Protein AF-A0A542DDY3-F1 (afdb_monomer)

pLDDT: mean 76.56, std 19.31, range [47.09, 97.12]

Organism: Amycolatopsis cih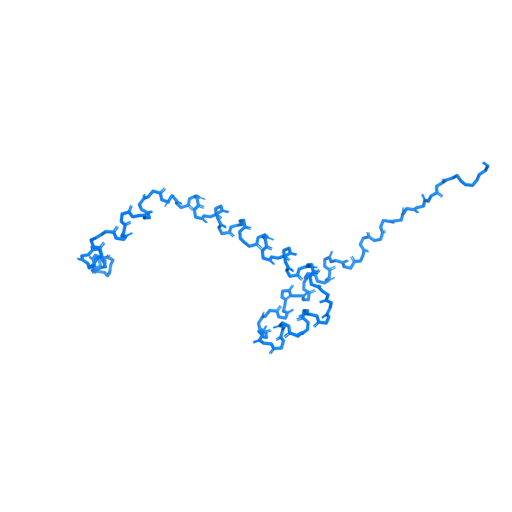anbeyliensis (NCBI:txid1128664)

Radius of gyration: 22.59 Å; Cα contacts (8 Å, |Δi|>4): 16; chains: 1; bounding box: 35×23×78 Å

Mean predicted aligned error: 14.05 Å

Foldseek 3Di:
DPPVPVPVVPDVPPVVVCPPCDPVNVVVVVVVVVVVVLVVLLPDDPVRNVVVCVVVVVCV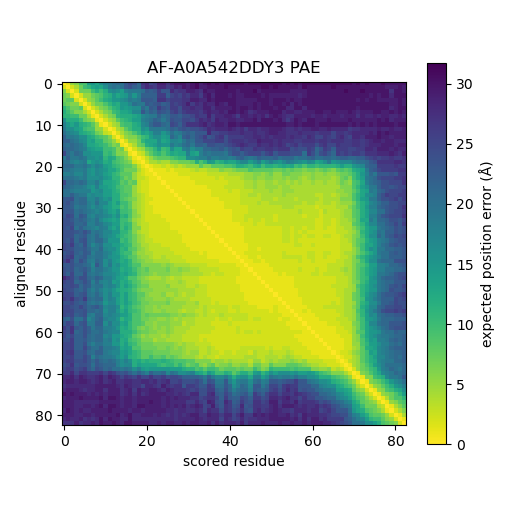VSSVVSVVVVPDPPVPPPPPDDD

Solvent-accessible surface area (backbone atoms only — not comparable to full-atom values): 5280 Å² total; per-residue (Å²): 144,75,78,77,70,67,59,69,76,78,41,89,63,66,60,68,74,50,71,78,62,46,73,66,55,50,52,51,52,51,51,53,50,52,53,50,49,53,50,53,60,64,70,45,52,73,66,56,48,52,54,50,27,71,80,37,64,84,44,43,64,58,53,54,52,48,50,63,72,62,52,73,83,69,72,81,76,73,77,80,84,90,127

Secondary structure (DSSP, 8-state):
--SSTTTTTT-TTTHHHHTT--HHHHHHHHHHHHHHHHHHHHHS-HHHHHHHHHH-GGGHHHHHHHHHHHS------------

Structure (mmCIF, N/CA/C/O backbone):
data_AF-A0A542DDY3-F1
#
_entry.id   AF-A0A542DDY3-F1
#
loop_
_atom_site.group_PDB
_atom_site.id
_atom_site.type_symbol
_atom_site.label_atom_id
_atom_site.label_alt_id
_atom_site.label_comp_id
_atom_site.label_asym_id
_atom_site.label_entity_id
_atom_site.label_seq_id
_atom_site.pdbx_PDB_ins_code
_atom_site.Cartn_x
_atom_site.Cartn_y
_atom_site.Cartn_z
_atom_site.occupancy
_atom_site.B_iso_or_equiv
_atom_site.auth_seq_id
_atom_site.auth_comp_id
_atom_site.auth_asym_id
_atom_site.auth_atom_id
_atom_site.pdbx_PDB_model_num
ATOM 1 N N . MET A 1 1 ? -0.879 -9.266 -33.591 1.00 51.34 1 MET A N 1
ATOM 2 C CA . MET A 1 1 ? 0.177 -8.255 -33.346 1.00 51.34 1 MET A CA 1
ATOM 3 C C . MET A 1 1 ? -0.110 -6.971 -34.143 1.00 51.34 1 MET A C 1
ATOM 5 O O . MET A 1 1 ? 0.466 -6.786 -35.199 1.00 51.34 1 MET A O 1
ATOM 9 N N . ALA A 1 2 ? -1.029 -6.098 -33.699 1.00 51.41 2 ALA A N 1
ATOM 10 C CA . ALA A 1 2 ? -1.323 -4.830 -34.411 1.00 51.41 2 ALA A CA 1
ATOM 11 C C . ALA A 1 2 ? -1.786 -3.657 -33.512 1.00 51.41 2 ALA A C 1
ATOM 13 O O . ALA A 1 2 ? -1.966 -2.540 -33.992 1.00 51.41 2 ALA A O 1
ATOM 14 N N . ARG A 1 3 ? -1.973 -3.872 -32.199 1.00 47.09 3 ARG A N 1
ATOM 15 C CA . ARG A 1 3 ? -2.509 -2.848 -31.276 1.00 47.09 3 ARG A CA 1
ATOM 16 C C . ARG A 1 3 ? -1.424 -2.011 -30.576 1.00 47.09 3 ARG A C 1
ATOM 18 O O . ARG A 1 3 ? -1.700 -0.898 -30.154 1.00 47.09 3 ARG A O 1
ATOM 25 N N . ARG A 1 4 ? -0.179 -2.504 -30.524 1.00 49.66 4 ARG A N 1
ATOM 26 C CA . ARG A 1 4 ? 0.969 -1.833 -29.876 1.00 49.66 4 ARG A CA 1
ATOM 27 C C . ARG A 1 4 ? 1.608 -0.737 -30.744 1.00 49.66 4 ARG A C 1
ATOM 29 O O . ARG A 1 4 ? 2.185 0.202 -30.217 1.00 49.66 4 ARG A O 1
ATOM 36 N N . ALA A 1 5 ? 1.445 -0.818 -32.067 1.00 54.66 5 ALA A N 1
ATOM 37 C CA . ALA A 1 5 ? 2.076 0.097 -33.022 1.00 54.66 5 ALA A CA 1
ATOM 38 C C . ALA A 1 5 ? 1.402 1.481 -33.120 1.00 54.66 5 ALA A C 1
ATOM 40 O O . ALA A 1 5 ? 2.018 2.432 -33.585 1.00 54.66 5 ALA A O 1
ATOM 41 N N . ARG A 1 6 ? 0.144 1.624 -32.677 1.00 53.12 6 ARG A N 1
ATOM 42 C CA . ARG A 1 6 ? -0.632 2.862 -32.891 1.00 53.12 6 ARG A CA 1
ATOM 43 C C . ARG A 1 6 ? -0.417 3.942 -31.828 1.00 53.12 6 ARG A C 1
ATOM 45 O O . ARG A 1 6 ? -0.785 5.087 -32.068 1.00 53.12 6 ARG A O 1
ATOM 52 N N . LEU A 1 7 ? 0.187 3.612 -30.683 1.00 53.72 7 LEU A N 1
ATOM 53 C CA . LEU A 1 7 ? 0.439 4.604 -29.630 1.00 53.72 7 LEU A CA 1
ATOM 54 C C . LEU A 1 7 ? 1.730 5.406 -29.866 1.00 53.72 7 LEU A C 1
ATOM 56 O O . LEU A 1 7 ? 1.764 6.603 -29.594 1.00 53.72 7 LEU A O 1
ATOM 60 N N . GLY A 1 8 ? 2.762 4.782 -30.446 1.00 50.69 8 GLY A N 1
ATOM 61 C CA . GLY A 1 8 ? 4.060 5.429 -30.688 1.00 50.69 8 GLY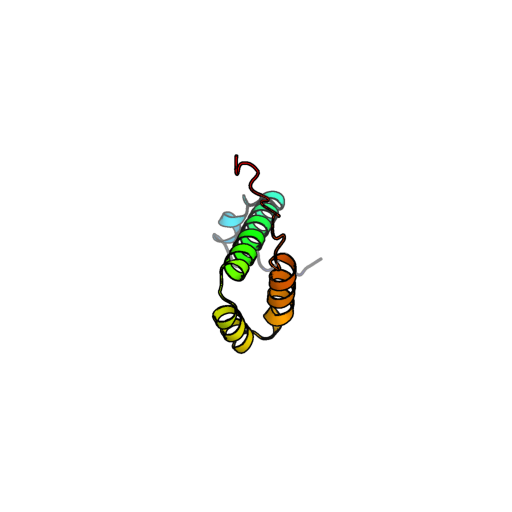 A CA 1
ATOM 62 C C . GLY A 1 8 ? 4.011 6.597 -31.680 1.00 50.69 8 GLY A C 1
ATOM 63 O O . GLY A 1 8 ? 4.851 7.489 -31.627 1.00 50.69 8 GLY A O 1
ATOM 64 N N . GLN A 1 9 ? 3.000 6.645 -32.552 1.00 55.00 9 GLN A N 1
ATOM 65 C CA . GLN A 1 9 ? 2.889 7.680 -33.584 1.00 55.00 9 GLN A CA 1
ATOM 66 C C . GLN A 1 9 ? 2.316 9.011 -33.062 1.00 55.00 9 GLN A C 1
ATOM 68 O O . GLN A 1 9 ? 2.571 10.053 -33.664 1.00 55.00 9 GLN A O 1
ATOM 73 N N . LYS A 1 10 ? 1.577 9.008 -31.940 1.00 56.19 10 LYS A N 1
ATOM 74 C CA . LYS A 1 10 ? 0.926 10.215 -31.389 1.00 56.19 10 LYS A CA 1
ATOM 75 C C . LYS A 1 10 ? 1.726 10.935 -30.297 1.00 56.19 10 LYS A C 1
ATOM 77 O O . LYS A 1 10 ? 1.368 12.050 -29.943 1.00 56.19 10 LYS A O 1
ATOM 82 N N . MET A 1 11 ? 2.803 10.340 -29.779 1.00 53.41 11 MET A N 1
ATOM 83 C CA . MET A 1 11 ? 3.559 10.865 -28.630 1.00 53.41 11 MET A CA 1
ATOM 84 C C . MET A 1 11 ? 5.037 11.108 -28.973 1.00 53.41 11 MET A C 1
ATOM 86 O O . MET A 1 11 ? 5.934 10.576 -28.317 1.00 53.41 11 MET A O 1
ATOM 90 N N . LYS A 1 12 ? 5.311 11.914 -30.010 1.00 51.47 12 LYS A N 1
ATOM 91 C CA . LYS A 1 12 ? 6.673 12.373 -30.344 1.00 51.47 12 LYS A CA 1
ATOM 92 C C . LYS A 1 12 ? 7.202 13.281 -29.222 1.00 51.47 12 LYS A C 1
ATOM 94 O O . LYS A 1 12 ? 6.995 14.485 -29.251 1.00 51.47 12 LYS A O 1
ATOM 99 N N . GLY A 1 13 ? 7.841 12.688 -28.213 1.00 57.25 13 GLY A N 1
ATOM 100 C CA . GLY A 1 13 ? 8.534 13.401 -27.131 1.00 57.25 13 GLY A CA 1
ATOM 101 C C . GLY A 1 13 ? 8.399 12.734 -25.764 1.00 57.25 13 GLY A C 1
ATOM 102 O O . GLY A 1 13 ? 9.400 12.537 -25.089 1.00 57.25 13 GLY A O 1
ATOM 103 N N . ILE A 1 14 ? 7.191 12.305 -25.386 1.00 51.28 14 ILE A N 1
ATOM 104 C CA . ILE A 1 14 ? 6.935 11.726 -24.053 1.00 51.28 14 ILE A CA 1
ATOM 105 C C . ILE A 1 14 ? 7.425 10.277 -23.952 1.00 51.28 14 ILE A C 1
ATOM 107 O O . ILE A 1 14 ? 7.963 9.888 -22.921 1.00 51.28 14 ILE A O 1
ATOM 111 N N . ALA A 1 15 ? 7.307 9.488 -25.026 1.00 52.00 15 ALA A N 1
ATOM 112 C CA . ALA A 1 15 ? 7.800 8.107 -25.026 1.00 52.00 15 ALA A CA 1
ATOM 113 C C . ALA A 1 15 ? 9.316 8.032 -24.738 1.00 52.00 15 ALA A C 1
ATOM 115 O O . ALA A 1 15 ? 9.751 7.198 -23.953 1.00 52.00 15 ALA A O 1
ATOM 116 N N . ARG A 1 16 ? 10.091 8.995 -25.263 1.00 52.41 16 ARG A N 1
ATOM 117 C CA . ARG A 1 16 ? 11.551 9.089 -25.078 1.00 52.41 16 ARG A CA 1
ATOM 118 C C . ARG A 1 16 ? 11.998 9.314 -23.633 1.00 52.41 16 ARG A C 1
ATOM 120 O O . ARG A 1 16 ? 13.132 8.988 -23.298 1.00 52.41 16 ARG A O 1
ATOM 127 N N . ILE A 1 17 ? 11.137 9.871 -22.780 1.00 57.09 17 ILE A N 1
ATOM 128 C CA . ILE A 1 17 ? 11.472 10.146 -21.375 1.00 57.09 17 ILE A CA 1
ATOM 129 C C . ILE A 1 17 ? 11.449 8.856 -20.545 1.00 57.09 17 ILE A C 1
ATOM 131 O O . ILE A 1 17 ? 12.106 8.796 -19.521 1.00 57.09 17 ILE A O 1
ATOM 135 N N . TYR A 1 18 ? 10.766 7.799 -20.987 1.00 54.94 18 TYR A N 1
ATOM 136 C CA . TYR A 1 18 ? 10.719 6.527 -20.257 1.00 54.94 18 TYR A CA 1
ATOM 137 C C . TYR A 1 18 ? 11.552 5.417 -20.903 1.00 54.94 18 TYR A C 1
ATOM 139 O O . TYR A 1 18 ? 11.682 4.347 -20.316 1.00 54.94 18 TYR A O 1
ATOM 147 N N . ASP A 1 19 ? 12.173 5.678 -22.058 1.00 62.34 19 ASP A N 1
ATOM 148 C CA . ASP A 1 19 ? 13.015 4.705 -22.772 1.00 62.34 19 ASP A CA 1
ATOM 149 C C . ASP A 1 19 ? 14.236 4.238 -21.952 1.00 62.34 19 ASP A C 1
ATOM 151 O O . ASP A 1 19 ? 14.808 3.190 -22.241 1.00 62.34 19 ASP A O 1
ATOM 155 N N . HIS A 1 20 ? 14.634 4.982 -20.915 1.00 74.62 20 HIS A N 1
ATOM 156 C CA . HIS A 1 20 ? 15.750 4.626 -20.032 1.00 74.62 20 HIS A CA 1
ATOM 157 C C . HIS A 1 20 ? 15.322 3.919 -18.739 1.00 74.62 20 HIS A C 1
ATOM 159 O O . HIS A 1 20 ? 16.177 3.459 -17.982 1.00 74.62 20 HIS A O 1
ATOM 165 N N . VAL A 1 21 ? 14.017 3.817 -18.462 1.00 81.44 21 VAL A N 1
ATOM 166 C CA . VAL A 1 21 ? 13.531 3.066 -17.303 1.00 81.44 21 VAL A CA 1
ATOM 167 C C . VAL A 1 21 ? 13.482 1.599 -17.686 1.00 81.44 21 VAL A C 1
ATOM 169 O O . VAL A 1 21 ? 12.592 1.136 -18.399 1.00 81.44 21 VAL A O 1
ATOM 172 N N . THR A 1 22 ? 14.463 0.847 -17.200 1.00 86.50 22 THR A N 1
ATOM 173 C CA . THR A 1 22 ? 14.461 -0.601 -17.384 1.00 86.50 22 THR A CA 1
ATOM 174 C C . THR A 1 22 ? 13.333 -1.239 -16.563 1.00 86.50 22 THR A C 1
ATOM 176 O O . THR A 1 22 ? 12.939 -0.700 -15.523 1.00 86.50 22 THR A O 1
ATOM 179 N N . PRO A 1 23 ? 12.835 -2.426 -16.956 1.00 87.00 23 PRO A N 1
ATOM 180 C CA . PRO A 1 23 ? 11.880 -3.173 -16.139 1.00 87.00 23 PRO A CA 1
ATOM 181 C C . PRO A 1 23 ? 12.371 -3.406 -14.704 1.00 87.00 23 PRO A C 1
ATOM 183 O O . PRO A 1 23 ? 11.577 -3.370 -13.771 1.00 87.00 23 PRO A O 1
ATOM 186 N N . ALA A 1 24 ? 13.682 -3.582 -14.512 1.00 87.81 24 ALA A N 1
ATOM 187 C CA . ALA A 1 24 ? 14.280 -3.735 -13.189 1.00 87.81 24 ALA A CA 1
ATOM 188 C C . ALA A 1 24 ? 14.146 -2.461 -12.338 1.00 87.81 24 ALA A C 1
ATOM 190 O O . ALA A 1 24 ? 13.757 -2.544 -11.176 1.00 87.81 24 ALA A O 1
ATOM 191 N N . MET A 1 25 ? 14.405 -1.286 -12.920 1.00 89.75 25 MET A N 1
ATOM 192 C CA . MET A 1 25 ? 14.225 -0.001 -12.232 1.00 89.75 25 MET A CA 1
ATOM 193 C C . MET A 1 25 ? 12.762 0.236 -11.864 1.00 89.75 25 MET A C 1
ATOM 195 O O . MET A 1 25 ? 12.472 0.673 -10.755 1.00 89.75 25 MET A O 1
ATOM 199 N N . LEU A 1 26 ? 11.834 -0.094 -12.767 1.00 90.31 26 LEU A N 1
ATOM 200 C CA . LEU A 1 26 ? 10.402 -0.003 -12.486 1.00 90.31 26 LEU A CA 1
ATOM 201 C C . LEU A 1 26 ? 10.021 -0.878 -11.283 1.00 90.31 26 LEU A C 1
ATOM 203 O O . LEU A 1 26 ? 9.366 -0.394 -10.363 1.00 90.31 26 LEU A O 1
ATOM 207 N N . SER A 1 27 ? 10.471 -2.135 -11.258 1.00 92.69 27 SER A N 1
ATOM 208 C CA . SER A 1 27 ? 10.217 -3.047 -10.138 1.00 92.69 27 SER A CA 1
ATOM 209 C C . SER A 1 27 ? 10.786 -2.517 -8.824 1.00 92.69 27 SER A C 1
ATOM 211 O O . SER A 1 27 ? 10.101 -2.564 -7.808 1.00 92.69 27 SER A O 1
ATOM 213 N N . GLN A 1 28 ? 12.003 -1.966 -8.837 1.00 94.12 28 GLN A N 1
ATOM 214 C CA . GLN A 1 28 ? 12.618 -1.371 -7.646 1.00 94.12 28 GLN A CA 1
ATOM 215 C C . GLN A 1 28 ? 11.821 -0.171 -7.127 1.00 94.12 28 GLN A C 1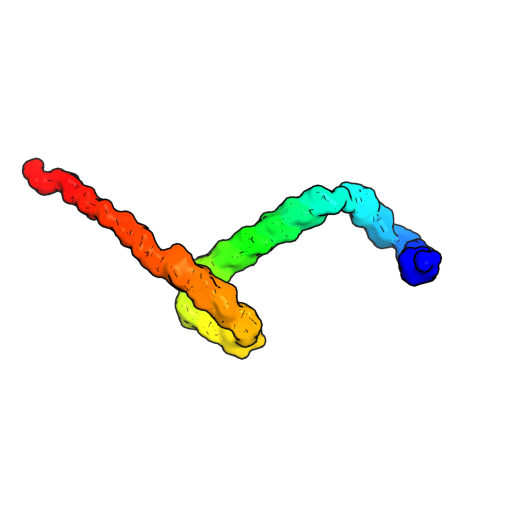
ATOM 217 O O . GLN A 1 28 ? 11.606 -0.046 -5.923 1.00 94.12 28 GLN A O 1
ATOM 222 N N . ILE A 1 29 ? 11.350 0.696 -8.026 1.00 93.50 29 ILE A N 1
ATOM 223 C CA . ILE A 1 29 ? 10.530 1.855 -7.657 1.00 93.50 29 ILE A CA 1
ATOM 224 C C . ILE A 1 29 ? 9.204 1.394 -7.051 1.00 93.50 29 ILE A C 1
ATOM 226 O O . ILE A 1 29 ? 8.816 1.899 -6.000 1.00 93.50 29 ILE A O 1
ATOM 230 N N . ILE A 1 30 ? 8.525 0.428 -7.676 1.00 95.69 30 ILE A N 1
ATOM 231 C CA . ILE A 1 30 ? 7.261 -0.114 -7.159 1.00 95.69 30 ILE A CA 1
ATOM 232 C C . ILE A 1 30 ? 7.476 -0.718 -5.771 1.00 95.69 30 ILE A C 1
ATOM 234 O O . ILE A 1 30 ? 6.771 -0.337 -4.843 1.00 95.69 30 ILE A O 1
ATOM 238 N N . GLN A 1 31 ? 8.499 -1.558 -5.596 1.00 97.06 31 GLN A N 1
ATOM 239 C CA . GLN A 1 31 ? 8.825 -2.152 -4.297 1.00 97.06 31 GLN A CA 1
ATOM 240 C C . GLN A 1 31 ? 9.097 -1.090 -3.229 1.00 97.06 31 GLN A C 1
ATOM 242 O O . GLN A 1 31 ? 8.557 -1.166 -2.128 1.00 97.06 31 GLN A O 1
ATOM 247 N N . ALA A 1 32 ? 9.899 -0.071 -3.543 1.00 95.88 32 ALA A N 1
ATOM 248 C CA . ALA A 1 32 ? 10.199 1.000 -2.598 1.00 95.88 32 ALA A CA 1
ATOM 249 C C . ALA A 1 32 ? 8.938 1.788 -2.205 1.00 95.88 32 ALA A C 1
ATOM 251 O O . ALA A 1 32 ? 8.758 2.143 -1.038 1.00 95.88 32 ALA A O 1
ATOM 252 N N . LEU A 1 33 ? 8.052 2.049 -3.168 1.00 97.12 33 LEU A N 1
ATOM 253 C CA . LEU A 1 33 ? 6.790 2.739 -2.920 1.00 97.12 33 LEU A CA 1
ATOM 254 C C . LEU A 1 33 ? 5.813 1.882 -2.114 1.00 97.12 33 LEU A C 1
ATOM 256 O O . LEU A 1 33 ? 5.182 2.418 -1.209 1.00 97.12 33 LEU A O 1
ATOM 260 N N . GLU A 1 34 ? 5.717 0.583 -2.390 1.00 95.94 34 GLU A N 1
ATOM 261 C CA . GLU A 1 34 ? 4.890 -0.361 -1.631 1.00 95.94 34 GLU A CA 1
ATOM 262 C C . GLU A 1 34 ? 5.356 -0.466 -0.179 1.00 95.94 34 GLU A C 1
ATOM 264 O O . GLU A 1 34 ? 4.548 -0.334 0.739 1.00 95.94 34 GLU A O 1
ATOM 269 N N . VAL A 1 35 ? 6.665 -0.613 0.047 1.00 95.06 35 VAL A N 1
ATOM 270 C CA . VAL A 1 35 ? 7.244 -0.635 1.398 1.00 95.06 35 VAL A CA 1
ATOM 271 C C . VAL A 1 35 ? 6.941 0.666 2.134 1.00 95.06 35 VAL A C 1
ATOM 273 O O . VAL A 1 35 ? 6.469 0.640 3.271 1.00 95.06 35 VAL A O 1
ATOM 276 N N . ARG A 1 36 ? 7.164 1.815 1.483 1.00 96.94 36 ARG A N 1
ATOM 277 C CA . ARG A 1 36 ? 6.881 3.120 2.088 1.00 96.94 36 ARG A CA 1
ATOM 278 C C . ARG A 1 36 ? 5.397 3.282 2.402 1.00 96.94 36 ARG A C 1
ATOM 280 O O . ARG A 1 36 ? 5.061 3.780 3.468 1.00 96.94 36 ARG A O 1
ATOM 287 N N . TRP A 1 37 ? 4.523 2.853 1.498 1.00 94.81 37 TRP A N 1
ATOM 288 C CA . TRP A 1 37 ? 3.077 2.897 1.684 1.00 94.81 37 TRP A CA 1
ATOM 289 C C . TRP A 1 37 ? 2.634 2.082 2.903 1.00 94.81 37 TRP A C 1
ATOM 291 O O . TRP A 1 37 ? 1.930 2.607 3.764 1.00 94.81 37 TRP A O 1
ATOM 301 N N . LEU A 1 38 ? 3.094 0.834 3.020 1.00 93.31 38 LEU A N 1
ATOM 302 C CA . LEU A 1 38 ? 2.776 -0.023 4.164 1.00 93.31 38 LEU A CA 1
ATOM 303 C C . LEU A 1 38 ? 3.300 0.565 5.477 1.00 93.31 38 LEU A C 1
ATOM 305 O O . LEU A 1 38 ? 2.577 0.567 6.468 1.00 93.31 38 LEU A O 1
ATOM 309 N N . ALA A 1 39 ? 4.516 1.119 5.476 1.00 92.62 39 ALA A N 1
ATOM 310 C CA . ALA A 1 39 ? 5.079 1.796 6.642 1.00 92.62 39 ALA A CA 1
ATOM 311 C C . ALA A 1 39 ? 4.256 3.028 7.052 1.00 92.62 39 ALA A C 1
ATOM 313 O O . ALA A 1 39 ? 4.039 3.255 8.240 1.00 92.62 39 ALA A O 1
ATOM 314 N N . SER A 1 40 ? 3.755 3.804 6.085 1.00 93.38 40 SER A N 1
ATOM 315 C CA . SER A 1 40 ? 2.868 4.935 6.365 1.00 93.38 40 SER A CA 1
ATOM 316 C C . SER A 1 40 ? 1.540 4.486 6.970 1.00 93.38 40 SER A C 1
ATOM 318 O O . SER A 1 40 ? 1.113 5.082 7.949 1.00 93.38 40 SER A O 1
ATOM 320 N N . LEU A 1 41 ? 0.916 3.424 6.448 1.00 93.44 41 LEU A N 1
ATOM 321 C CA . LEU A 1 41 ? -0.313 2.867 7.029 1.00 93.44 41 LEU A CA 1
ATOM 322 C C . LEU A 1 41 ? -0.090 2.335 8.448 1.00 93.44 41 LEU A C 1
ATOM 324 O O . LEU A 1 41 ? -0.908 2.565 9.331 1.00 93.44 41 LEU A O 1
ATOM 328 N N . ALA A 1 42 ? 1.033 1.655 8.661 1.00 90.50 42 ALA A N 1
ATOM 329 C CA . ALA A 1 42 ? 1.461 1.139 9.952 1.00 90.50 42 ALA A CA 1
ATOM 330 C C . ALA A 1 42 ? 1.701 2.253 10.991 1.00 90.50 42 ALA A C 1
ATOM 332 O O . ALA A 1 42 ? 1.496 2.033 12.180 1.00 90.50 42 ALA A O 1
ATOM 333 N N . ALA A 1 43 ? 2.138 3.439 10.567 1.00 92.56 43 ALA A N 1
ATOM 334 C CA . ALA A 1 43 ? 2.388 4.564 11.466 1.00 92.56 43 ALA A CA 1
ATOM 335 C C . ALA A 1 43 ? 1.108 5.284 11.929 1.00 92.56 43 ALA A C 1
ATOM 337 O O . ALA A 1 43 ? 1.167 6.053 12.887 1.00 92.56 43 ALA A O 1
ATOM 338 N N . LEU A 1 44 ? -0.030 5.056 11.263 1.00 92.81 44 LEU A N 1
ATOM 339 C CA . LEU A 1 44 ? -1.312 5.643 11.648 1.00 92.81 44 LEU A CA 1
ATOM 340 C C . LEU A 1 44 ? -1.861 4.983 12.916 1.00 92.81 44 LEU A C 1
ATOM 342 O O . LEU A 1 44 ? -1.780 3.763 13.081 1.00 92.81 44 LEU A O 1
ATOM 346 N N . SER A 1 45 ? -2.499 5.781 13.768 1.00 91.19 45 SER A N 1
ATOM 347 C CA . SER A 1 45 ? -3.290 5.285 14.894 1.00 91.19 45 SER A CA 1
ATOM 348 C C . SER A 1 45 ? -4.494 4.458 14.424 1.00 91.19 45 SER A C 1
ATOM 350 O O . SER A 1 45 ? -4.915 4.516 13.267 1.00 91.19 45 SER A O 1
ATOM 352 N N . VAL A 1 46 ? -5.088 3.690 15.339 1.00 89.69 46 VAL A N 1
ATOM 353 C CA . VAL A 1 46 ? -6.255 2.845 15.034 1.00 89.69 46 VAL A CA 1
ATOM 354 C C . VAL A 1 46 ? -7.435 3.678 14.518 1.00 89.69 46 VAL A C 1
ATOM 356 O O . VAL A 1 46 ? -8.113 3.252 13.583 1.00 89.69 46 VAL A O 1
ATOM 359 N N . ASP A 1 47 ? -7.646 4.872 15.073 1.00 92.69 47 ASP A N 1
ATOM 360 C CA . ASP A 1 47 ? -8.745 5.757 14.678 1.00 92.69 47 ASP A CA 1
ATOM 361 C C . ASP A 1 47 ? -8.507 6.371 13.292 1.00 92.69 47 ASP A C 1
ATOM 363 O O . ASP A 1 47 ? -9.413 6.398 12.457 1.00 92.69 47 ASP A O 1
ATOM 367 N N . GLU A 1 48 ? -7.270 6.777 12.995 1.00 94.56 48 GLU A N 1
ATOM 368 C CA . GLU A 1 48 ? -6.884 7.268 11.666 1.00 94.56 48 GLU A CA 1
ATOM 369 C C . GLU A 1 48 ? -7.010 6.170 10.603 1.00 94.56 48 GLU A C 1
ATOM 371 O O . GLU A 1 48 ? -7.517 6.421 9.508 1.00 94.56 48 GLU A O 1
ATOM 376 N N . GLN A 1 49 ? -6.617 4.931 10.923 1.00 93.38 49 GLN A N 1
ATOM 377 C CA . GLN A 1 49 ? -6.830 3.785 10.036 1.00 93.38 49 GLN A CA 1
ATOM 378 C C . GLN A 1 49 ? -8.325 3.514 9.821 1.00 93.38 49 GLN A C 1
ATOM 380 O O . GLN A 1 49 ? -8.746 3.268 8.690 1.00 93.38 49 GLN A O 1
ATOM 385 N N . ALA A 1 50 ? -9.149 3.590 10.871 1.00 92.94 50 ALA A N 1
ATOM 386 C CA . ALA A 1 50 ? -10.595 3.404 10.761 1.00 92.94 50 ALA A CA 1
ATOM 387 C C . ALA A 1 50 ? -11.242 4.478 9.869 1.00 92.94 50 ALA A C 1
ATOM 389 O O . ALA A 1 50 ? -12.072 4.156 9.012 1.00 92.94 50 ALA A O 1
ATOM 390 N N . GLN A 1 51 ? -10.815 5.735 10.011 1.00 96.44 51 GLN A N 1
ATOM 391 C CA . GLN A 1 51 ? -11.248 6.834 9.153 1.00 96.44 51 GLN A CA 1
ATOM 392 C C . GLN A 1 51 ? -10.816 6.613 7.698 1.00 96.44 51 GLN A C 1
ATOM 394 O O . GLN A 1 51 ? -11.639 6.736 6.789 1.00 96.44 51 GLN A O 1
ATOM 399 N N . LEU A 1 52 ? -9.567 6.208 7.462 1.00 94.50 52 LEU A N 1
ATOM 400 C CA . LEU A 1 52 ? -9.060 5.895 6.126 1.00 94.50 52 LEU A CA 1
ATOM 401 C C . LEU A 1 52 ? -9.856 4.756 5.462 1.00 94.50 52 LEU A C 1
ATOM 403 O O . LEU A 1 52 ? -10.240 4.860 4.298 1.00 94.50 52 LEU A O 1
ATOM 407 N N . VAL A 1 53 ? -10.167 3.693 6.210 1.00 96.31 53 VAL A N 1
ATOM 408 C CA . VAL A 1 53 ? -10.984 2.561 5.739 1.00 96.31 53 VAL A CA 1
ATOM 409 C C . VAL A 1 53 ? -12.425 2.982 5.441 1.00 96.31 53 VAL A C 1
ATOM 411 O O . VAL A 1 53 ? -13.050 2.406 4.550 1.00 96.31 53 VAL A O 1
ATOM 414 N N . SER A 1 54 ? -12.959 3.994 6.132 1.00 96.31 54 SER A N 1
ATOM 415 C CA . SER A 1 54 ? -14.290 4.532 5.825 1.00 96.31 54 SER A CA 1
ATOM 416 C C . SER A 1 54 ? -14.351 5.154 4.423 1.00 96.31 54 SER A C 1
ATOM 418 O O . SER A 1 54 ? -15.338 4.9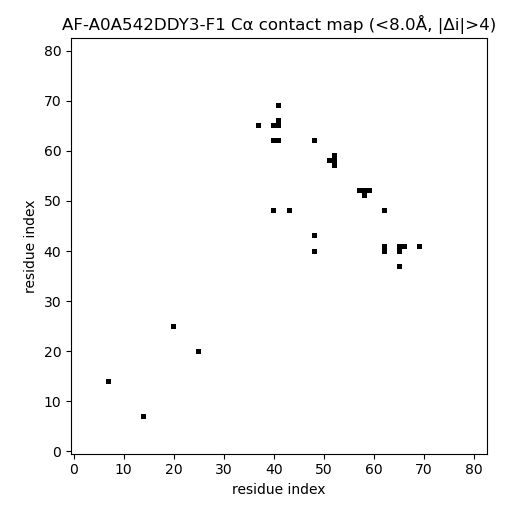69 3.712 1.00 96.31 54 SER A O 1
ATOM 420 N N . TRP A 1 55 ? -13.275 5.821 3.991 1.00 96.88 55 TRP A N 1
ATOM 421 C CA . TRP A 1 55 ? -13.153 6.397 2.649 1.00 96.88 55 TRP A CA 1
ATOM 422 C C . TRP A 1 55 ? -12.772 5.351 1.602 1.00 96.88 55 TRP A C 1
ATOM 424 O O . TRP A 1 55 ? -13.238 5.403 0.464 1.00 96.88 55 TRP A O 1
ATOM 434 N N . PHE A 1 56 ? -11.946 4.379 1.993 1.00 95.12 56 PHE A N 1
ATOM 435 C CA . PHE A 1 56 ? -11.399 3.359 1.106 1.00 95.12 56 PHE A CA 1
ATOM 436 C C . PHE A 1 56 ? -11.625 1.951 1.679 1.00 95.12 56 PHE A C 1
ATOM 438 O O . PHE A 1 56 ? -10.704 1.343 2.230 1.00 95.12 56 PHE A O 1
ATOM 445 N N . PRO A 1 57 ? -12.829 1.371 1.500 1.00 94.38 57 PRO A N 1
ATOM 446 C CA . PRO A 1 57 ? -13.196 0.101 2.133 1.00 94.38 57 PRO A CA 1
ATOM 447 C C . PRO A 1 57 ? -12.291 -1.081 1.768 1.00 94.38 57 PRO A C 1
ATOM 449 O O . PRO A 1 57 ? -12.104 -1.993 2.571 1.00 94.38 57 PRO A O 1
ATOM 452 N N . HIS A 1 58 ? -11.696 -1.058 0.573 1.00 93.50 58 HIS A N 1
ATOM 453 C CA . HIS A 1 58 ? -10.778 -2.098 0.104 1.00 93.50 58 HIS A CA 1
ATOM 454 C C . HIS A 1 58 ? -9.470 -2.164 0.913 1.00 93.50 58 HIS A C 1
ATOM 456 O O . HIS A 1 58 ? -8.803 -3.194 0.892 1.00 93.50 58 HIS A O 1
ATOM 462 N N . LEU A 1 59 ? -9.119 -1.107 1.657 1.00 93.50 59 LEU A N 1
ATOM 463 C CA . LEU A 1 59 ? -7.932 -1.080 2.517 1.00 93.50 59 LEU A CA 1
ATOM 464 C C . LEU A 1 59 ? -8.128 -1.816 3.844 1.00 93.50 59 LEU A C 1
ATOM 466 O O . LEU A 1 59 ? -7.146 -2.060 4.542 1.00 93.50 59 LEU A O 1
ATOM 470 N N . ARG A 1 60 ? -9.362 -2.219 4.183 1.00 93.00 60 ARG A N 1
ATOM 471 C CA . ARG A 1 60 ? -9.673 -2.921 5.438 1.00 93.00 60 ARG A CA 1
ATOM 472 C C . ARG A 1 60 ? -8.768 -4.130 5.663 1.00 93.00 60 ARG A C 1
ATOM 474 O O . ARG A 1 60 ? -8.154 -4.236 6.717 1.00 93.00 60 ARG A O 1
ATOM 481 N N . ALA A 1 61 ? -8.646 -4.993 4.654 1.00 92.88 61 ALA A N 1
ATOM 482 C CA . ALA A 1 61 ? -7.823 -6.195 4.745 1.00 92.88 61 ALA A CA 1
ATOM 483 C C . ALA A 1 61 ? -6.344 -5.863 5.011 1.00 92.88 61 ALA A C 1
ATOM 485 O O . ALA A 1 61 ? -5.705 -6.520 5.828 1.00 92.88 61 ALA A O 1
ATOM 486 N N . THR A 1 62 ? -5.819 -4.817 4.369 1.00 92.50 62 THR A N 1
ATOM 487 C CA . THR A 1 62 ? -4.434 -4.364 4.548 1.00 92.50 62 THR A CA 1
ATOM 488 C C . THR A 1 62 ? -4.200 -3.810 5.954 1.00 92.50 62 THR A C 1
ATOM 490 O O . THR A 1 62 ? -3.229 -4.190 6.603 1.00 92.50 62 THR A O 1
ATOM 493 N N . CYS A 1 63 ? -5.095 -2.956 6.460 1.00 90.56 63 CYS A N 1
ATOM 494 C CA . CYS A 1 63 ? -4.996 -2.414 7.819 1.00 90.56 63 CYS A CA 1
ATOM 495 C C . CYS A 1 63 ? -5.118 -3.513 8.885 1.00 90.56 63 CYS A C 1
ATOM 497 O O . CYS A 1 63 ? -4.342 -3.532 9.838 1.00 90.56 63 CYS A O 1
ATOM 499 N N . ASP A 1 64 ? -6.029 -4.475 8.706 1.00 90.81 64 ASP A N 1
ATOM 500 C CA . ASP A 1 64 ? -6.174 -5.602 9.632 1.00 90.81 64 ASP A CA 1
ATOM 501 C C . ASP A 1 64 ? -4.913 -6.481 9.665 1.00 90.81 64 ASP A C 1
ATOM 503 O O . ASP A 1 64 ? -4.447 -6.848 10.745 1.00 90.81 64 ASP A O 1
ATOM 507 N N . GLN A 1 65 ? -4.307 -6.765 8.506 1.00 88.88 65 GLN A N 1
ATOM 508 C CA . GLN A 1 65 ? -3.039 -7.501 8.428 1.00 88.88 65 GLN A CA 1
ATOM 509 C C . GLN A 1 65 ? -1.894 -6.760 9.126 1.00 88.88 65 GLN A C 1
ATOM 511 O O . GLN A 1 65 ? -1.154 -7.373 9.898 1.00 88.88 65 GLN A O 1
ATOM 516 N N . LEU A 1 66 ? -1.762 -5.450 8.897 1.00 87.94 66 LEU A N 1
ATOM 517 C CA . LEU A 1 66 ? -0.742 -4.626 9.551 1.00 87.94 66 LEU A CA 1
ATOM 518 C C . LEU A 1 66 ? -0.935 -4.597 11.070 1.00 87.94 66 LEU A C 1
ATOM 520 O O . LEU A 1 66 ? 0.030 -4.750 11.814 1.00 87.94 66 LEU A O 1
ATOM 524 N N . ARG A 1 67 ? -2.181 -4.502 11.544 1.00 84.94 67 ARG A N 1
ATOM 525 C CA . ARG A 1 67 ? -2.495 -4.526 12.976 1.00 84.94 67 ARG A CA 1
ATOM 526 C C . ARG A 1 67 ? -2.120 -5.853 13.636 1.00 84.94 67 ARG A C 1
ATOM 528 O O . ARG A 1 67 ? -1.588 -5.847 14.742 1.00 84.94 67 ARG A O 1
ATOM 535 N N . VAL A 1 68 ? -2.342 -6.984 12.962 1.00 83.81 68 VAL A N 1
ATOM 536 C CA . VAL A 1 68 ? -1.900 -8.303 13.455 1.00 83.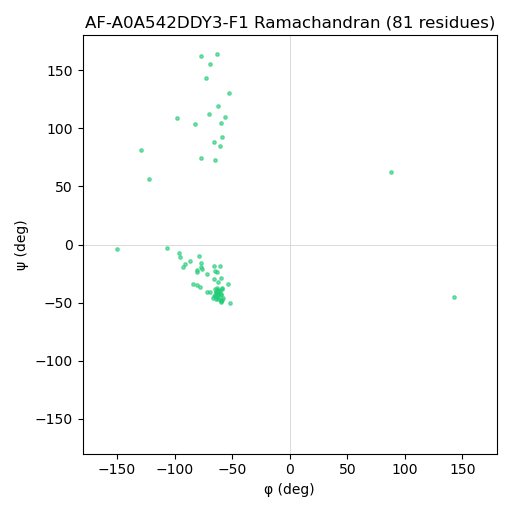81 68 VAL A CA 1
ATOM 537 C C . VAL A 1 68 ? -0.371 -8.387 13.523 1.00 83.81 68 VAL A C 1
ATOM 539 O O . VAL A 1 68 ? 0.161 -8.945 14.476 1.00 83.81 68 VAL A O 1
ATOM 542 N N . GLN A 1 69 ? 0.341 -7.805 12.555 1.00 77.75 69 GLN A N 1
ATOM 543 C CA . GLN A 1 69 ? 1.811 -7.775 12.538 1.00 77.75 69 GLN A CA 1
ATOM 544 C C . GLN A 1 69 ? 2.412 -6.832 13.596 1.00 77.75 69 GLN A C 1
ATOM 546 O O . GLN A 1 69 ? 3.547 -7.041 14.022 1.00 77.75 69 GLN A O 1
ATOM 551 N N . GLN A 1 70 ? 1.662 -5.811 14.021 1.00 69.88 70 GLN A N 1
ATOM 552 C CA . GLN A 1 70 ? 2.054 -4.856 15.062 1.00 69.88 70 GLN A CA 1
ATOM 553 C C . GLN A 1 70 ? 1.633 -5.259 16.476 1.00 69.88 70 GLN A C 1
ATOM 555 O O . GLN A 1 70 ? 2.161 -4.701 17.441 1.00 69.88 70 GLN A O 1
ATOM 560 N N . ALA A 1 71 ? 0.698 -6.206 16.618 1.00 60.75 71 ALA A N 1
ATOM 561 C CA . ALA A 1 71 ? 0.355 -6.780 17.911 1.00 60.75 71 ALA A CA 1
ATOM 562 C C . ALA A 1 71 ? 1.650 -7.267 18.583 1.00 60.75 71 ALA A C 1
ATOM 564 O O . ALA A 1 71 ? 2.491 -7.897 17.935 1.00 60.75 71 ALA A O 1
ATOM 565 N N . PRO A 1 72 ? 1.872 -6.899 19.849 1.00 54.50 72 PRO A N 1
ATOM 566 C CA . PRO A 1 72 ? 3.210 -6.769 20.377 1.00 54.50 72 PRO A CA 1
ATOM 567 C C . PRO A 1 72 ? 3.936 -8.112 20.343 1.00 54.50 72 PRO A C 1
ATOM 569 O O . PRO A 1 72 ? 3.630 -9.031 21.103 1.00 54.50 72 PRO A O 1
ATOM 572 N N . LYS A 1 73 ? 5.041 -8.149 19.593 1.00 49.56 73 LYS A N 1
ATOM 573 C CA . LYS A 1 73 ? 6.264 -8.765 20.106 1.00 49.56 73 LYS A CA 1
ATOM 574 C C . LYS A 1 73 ? 6.686 -7.895 21.292 1.00 49.56 73 LYS A C 1
ATOM 576 O O . LYS A 1 73 ? 7.585 -7.070 21.173 1.00 49.56 73 LYS A O 1
ATOM 581 N N . LEU A 1 74 ? 5.939 -8.001 22.396 1.00 49.72 74 LEU A N 1
ATOM 582 C CA . LEU A 1 74 ? 6.303 -7.488 23.708 1.00 49.72 74 LEU A CA 1
ATOM 583 C C . LEU A 1 74 ? 7.604 -8.215 23.998 1.00 49.72 74 LEU A C 1
ATOM 585 O O . LEU A 1 74 ? 7.616 -9.374 24.407 1.00 49.72 74 LEU A O 1
ATOM 589 N N . ILE A 1 75 ? 8.709 -7.574 23.630 1.00 52.97 75 ILE A N 1
ATOM 590 C CA . ILE A 1 75 ? 10.025 -7.975 24.072 1.00 52.97 75 ILE A CA 1
ATOM 591 C C . ILE A 1 75 ? 9.883 -7.946 25.584 1.00 52.97 75 ILE A C 1
ATOM 593 O O . ILE A 1 75 ? 9.680 -6.885 26.173 1.00 52.97 75 ILE A O 1
ATOM 597 N N . ALA A 1 76 ? 9.885 -9.133 26.184 1.00 48.22 76 ALA A N 1
ATOM 598 C CA . ALA A 1 76 ? 10.090 -9.304 27.601 1.00 48.22 76 ALA A CA 1
ATOM 599 C C . ALA A 1 76 ? 11.476 -8.728 27.891 1.00 48.22 76 ALA A C 1
ATOM 601 O O . ALA A 1 76 ? 12.481 -9.431 27.862 1.00 48.22 76 ALA A O 1
ATOM 602 N N . ILE A 1 77 ? 11.544 -7.415 28.094 1.00 51.12 77 ILE A N 1
ATOM 603 C CA . ILE A 1 77 ? 12.680 -6.782 28.736 1.00 51.12 77 ILE A CA 1
ATOM 604 C C . ILE A 1 77 ? 12.474 -7.091 30.217 1.00 51.12 77 ILE A C 1
ATOM 606 O O . ILE A 1 77 ? 12.013 -6.264 30.996 1.00 51.12 77 ILE A O 1
ATOM 610 N N . SER A 1 78 ? 12.731 -8.344 30.592 1.00 49.69 78 SER A N 1
ATOM 611 C CA . SER A 1 78 ? 13.096 -8.658 31.962 1.00 49.69 78 SER A CA 1
ATOM 612 C C . SER A 1 78 ? 14.363 -7.858 32.229 1.00 49.69 78 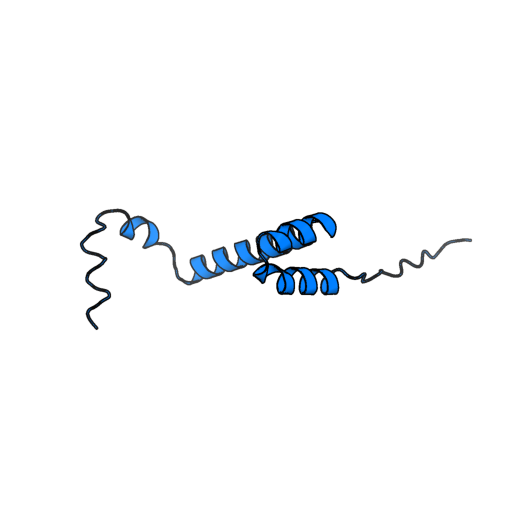SER A C 1
ATOM 614 O O . SER A 1 78 ? 15.413 -8.190 31.684 1.00 49.69 78 SER A O 1
ATOM 616 N N . SER A 1 79 ? 14.248 -6.766 32.979 1.00 50.81 79 SER A N 1
ATOM 617 C CA . SER A 1 79 ? 15.405 -6.075 33.537 1.00 50.81 79 SER A CA 1
ATOM 618 C C . SER A 1 79 ? 15.983 -6.990 34.620 1.00 50.81 79 SER A C 1
ATOM 620 O O . SER A 1 79 ? 15.290 -7.224 35.610 1.00 50.81 79 SER A O 1
ATOM 622 N N . PRO A 1 80 ? 17.187 -7.571 34.464 1.00 59.62 80 PRO A N 1
ATOM 623 C CA . PRO A 1 80 ? 17.913 -8.075 35.616 1.00 59.62 80 PRO A CA 1
ATOM 624 C C . PRO A 1 80 ? 18.541 -6.866 36.332 1.00 59.62 80 PRO A C 1
ATOM 626 O O . PRO A 1 80 ? 18.687 -5.809 35.725 1.00 59.62 80 PRO A O 1
ATOM 629 N N . PHE A 1 81 ? 18.946 -7.034 37.587 1.00 52.28 81 PHE A N 1
ATOM 630 C CA . PHE A 1 81 ? 19.552 -6.016 38.464 1.00 52.28 81 PHE A CA 1
ATOM 631 C C . PHE A 1 81 ? 18.564 -5.164 39.275 1.00 52.28 81 PHE A C 1
ATOM 633 O O 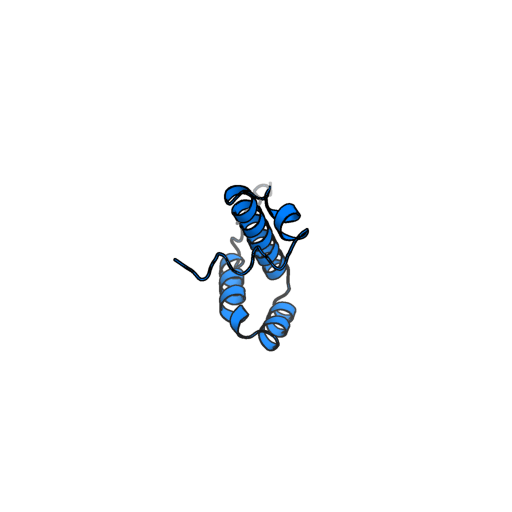. PHE A 1 81 ? 18.550 -3.943 39.182 1.00 52.28 81 PHE A O 1
ATOM 640 N N . ASP A 1 82 ? 17.813 -5.837 40.149 1.00 50.22 82 ASP A N 1
ATOM 641 C CA . ASP A 1 82 ? 17.752 -5.415 41.553 1.00 50.22 82 ASP A CA 1
ATOM 642 C C . ASP A 1 82 ? 18.744 -6.293 42.329 1.00 50.22 82 ASP A C 1
ATOM 644 O O . ASP A 1 82 ? 18.504 -7.493 42.464 1.00 50.22 82 ASP A O 1
ATOM 648 N N . HIS A 1 83 ? 19.867 -5.718 42.769 1.00 50.84 83 HIS A N 1
ATOM 649 C CA . HIS A 1 83 ? 20.673 -6.154 43.919 1.00 50.84 83 HIS A CA 1
ATOM 650 C C . HIS A 1 83 ? 21.614 -5.031 44.353 1.00 50.84 83 HIS A C 1
ATOM 652 O O . HIS A 1 83 ? 22.295 -4.462 43.470 1.00 50.84 83 HIS A O 1
#

Sequence (83 aa):
MARRARLGQKMKGIARIYDHVTPAMLSQIIQALEVRWLASLAALSVDEQAQLVSWF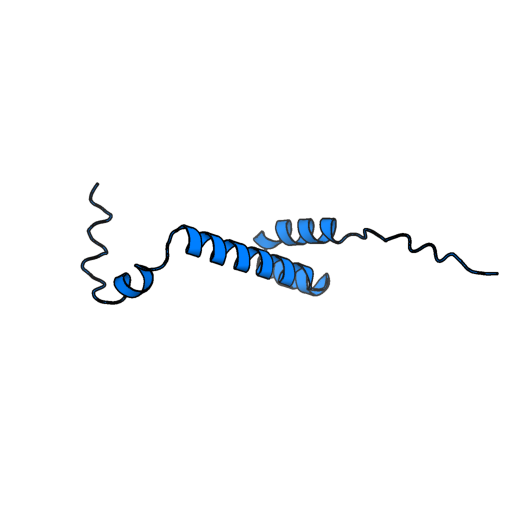PHLRATCDQLRVQQAPKLIAISSPFDH